Protein AF-E2NN43-F1 (afdb_monomer)

Radius of gyration: 14.68 Å; Cα contacts (8 Å, |Δi|>4): 241; chains: 1; bounding box: 42×31×39 Å

Sequence (147 aa):
NSYSGSTVCHTGYEKADYSDRSFVTRMDNLGNPDVLLVFGGTNDSWAKAPIGSYQYADWTKADLYSFRPAFCRLMDYLTKRYPDTRIYNITNTELSEDVINSMDEICRHYGVTNIHLRDIDKQWGHPSIKGMKSICEQVWDKIGKQD

Solvent-accessible surface area (backbone atoms only — not comparable to full-atom values): 8389 Å² total; per-residue (Å²): 132,84,66,91,86,40,16,37,16,24,26,26,58,94,72,35,83,26,64,90,56,7,44,61,65,50,68,84,65,68,86,89,55,67,63,44,81,47,76,58,49,62,42,26,44,75,37,61,34,48,52,73,56,87,42,91,65,89,79,49,80,74,46,29,36,13,39,34,25,16,49,34,53,38,53,56,46,49,54,67,75,39,73,85,31,51,53,33,38,37,41,68,66,95,59,48,64,72,58,54,55,46,50,49,54,47,24,58,73,72,74,32,52,68,44,74,52,71,94,66,43,61,54,96,89,38,67,32,78,68,9,50,51,49,51,51,52,59,49,42,71,67,66,69,75,72,128

Secondary structure (DSSP, 8-state):
---TT--SSSB-GGG-B-TTT-HHHHTT-S-S-SEEEEE--HHHHHTT--------S---TTGGGSHHHHHHHHHHHHHHH-TTSEEEEEEPSS--HHHHHHHHHHHHHTTPEEEE--S--EETTEE-HHHHHHHHHHHHHHHTT--

Nearest PDB structures (foldseek):
  4m8k-assembly1_A  TM=9.973E-01  e=6.558E-24  Bacteroides uniformis ATCC 8492
  4nrd-assembly2_F  TM=9.836E-01  e=1.420E-20  Bacteroides ovatus ATCC 8483
  5xwz-assembly2_D  TM=5.840E-01  e=2.947E+00  Cladophialophora bantiana CBS 173.52
  5z7j-assembly1_C  TM=4.178E-01  e=8.823E-01  Rhinocladiella mackenziei CBS 650.93
  6l7m-assembly1_D  TM=4.732E-01  e=2.286E+00  Monosporascus sp. MG133

InterPro domains:
  IPR032588 Putative GDSL-like Lipase/Acylhydrolase [PF16255] (1-142)
  IPR036514 SGNH hydrolase superfamily [G3DSA:3.40.50.1110] (1-146)

Mean predicted aligned error: 2.52 Å

pLDDT: mean 96.85, std 6.42, range [48.78, 98.94]

Structure (mmCIF, N/CA/C/O backbone):
data_AF-E2NN43-F1
#
_entry.id   AF-E2NN43-F1
#
loop_
_atom_site.group_PDB
_atom_site.id
_atom_site.type_symbol
_atom_site.label_atom_id
_atom_site.label_alt_id
_atom_site.label_comp_id
_atom_site.label_asym_id
_atom_site.label_entity_id
_atom_site.label_seq_id
_atom_site.pdbx_PDB_ins_code
_atom_site.Cartn_x
_atom_site.Cartn_y
_atom_site.Cartn_z
_atom_site.occupancy
_atom_site.B_iso_or_equiv
_atom_site.auth_seq_id
_atom_site.auth_comp_id
_atom_site.auth_asym_id
_atom_site.auth_atom_id
_atom_site.pdbx_PDB_model_num
ATOM 1 N N . ASN A 1 1 ? 0.969 -11.840 9.021 1.00 87.38 1 ASN A N 1
ATOM 2 C CA . ASN A 1 1 ? 2.151 -12.066 8.163 1.00 87.38 1 ASN A CA 1
ATOM 3 C C . ASN A 1 1 ? 2.842 -10.721 7.936 1.00 87.38 1 ASN A C 1
ATOM 5 O O . ASN A 1 1 ? 2.442 -9.981 7.048 1.00 87.38 1 ASN A O 1
ATOM 9 N N . SER A 1 2 ? 3.824 -10.369 8.771 1.00 95.44 2 SER A N 1
ATOM 10 C CA . SER A 1 2 ? 4.527 -9.072 8.724 1.00 95.44 2 SER A CA 1
ATOM 11 C C . SER A 1 2 ? 6.031 -9.306 8.619 1.00 95.44 2 SER A C 1
ATOM 13 O O . SER A 1 2 ? 6.532 -10.255 9.215 1.00 95.44 2 SER A O 1
ATOM 15 N N . TYR A 1 3 ? 6.747 -8.466 7.865 1.00 96.94 3 TYR A N 1
ATOM 16 C CA . TYR A 1 3 ? 8.178 -8.651 7.604 1.00 96.94 3 TYR A CA 1
ATOM 17 C C . TYR A 1 3 ? 8.898 -7.296 7.570 1.00 96.94 3 TYR A C 1
ATOM 19 O O . TYR A 1 3 ? 8.527 -6.410 6.796 1.00 96.94 3 TYR A O 1
ATOM 27 N N . SER A 1 4 ? 9.934 -7.134 8.397 1.00 96.00 4 SER A N 1
ATOM 28 C CA . SER A 1 4 ? 10.681 -5.874 8.520 1.00 96.00 4 SER A CA 1
ATOM 29 C C . SER A 1 4 ? 11.388 -5.479 7.219 1.00 96.00 4 SER A C 1
ATOM 31 O O . SER A 1 4 ? 12.008 -6.313 6.562 1.00 96.00 4 SER A O 1
ATOM 33 N N . GLY A 1 5 ? 11.284 -4.207 6.833 1.00 95.19 5 GLY A N 1
ATOM 34 C CA . GLY A 1 5 ? 11.904 -3.676 5.614 1.00 95.19 5 GLY A CA 1
ATOM 35 C C . GLY A 1 5 ? 11.278 -4.155 4.298 1.00 95.19 5 GLY A C 1
ATOM 36 O O . GLY A 1 5 ? 11.743 -3.751 3.240 1.00 95.19 5 GLY A O 1
ATOM 37 N N . SER A 1 6 ? 10.238 -4.996 4.326 1.00 98.25 6 SER A N 1
ATOM 38 C CA . SER A 1 6 ? 9.582 -5.472 3.101 1.00 98.25 6 SER A CA 1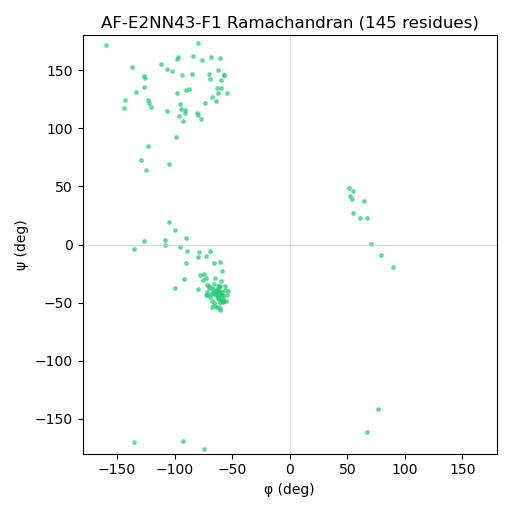
ATOM 39 C C . SER A 1 6 ? 8.812 -4.364 2.375 1.00 98.25 6 SER A C 1
ATOM 41 O O . SER A 1 6 ? 8.170 -3.517 2.998 1.00 98.25 6 SER A O 1
ATOM 43 N N . THR A 1 7 ? 8.862 -4.397 1.049 1.00 98.88 7 THR A N 1
ATOM 44 C CA . THR A 1 7 ? 8.140 -3.503 0.137 1.00 98.88 7 THR A CA 1
ATOM 45 C C . THR A 1 7 ? 6.853 -4.155 -0.361 1.00 98.88 7 THR A C 1
ATOM 47 O O . THR A 1 7 ? 6.684 -5.375 -0.286 1.00 98.88 7 THR A O 1
ATOM 50 N N . VAL A 1 8 ? 5.924 -3.354 -0.874 1.00 98.88 8 VAL A N 1
ATOM 51 C CA . VAL A 1 8 ? 4.770 -3.853 -1.622 1.00 98.88 8 VAL A CA 1
ATOM 52 C C . VAL A 1 8 ? 5.241 -4.450 -2.941 1.00 98.88 8 VAL A C 1
ATOM 54 O O . VAL A 1 8 ? 4.932 -5.608 -3.225 1.00 98.88 8 VAL A O 1
ATOM 57 N N . CYS A 1 9 ? 6.002 -3.672 -3.714 1.00 98.88 9 CYS A N 1
ATOM 58 C CA . CYS A 1 9 ? 6.590 -4.106 -4.976 1.00 98.88 9 CYS A CA 1
ATOM 59 C C . CYS A 1 9 ? 7.863 -4.937 -4.764 1.00 98.88 9 CYS A C 1
ATOM 61 O O . CYS A 1 9 ? 8.358 -5.090 -3.647 1.00 98.88 9 CYS A O 1
ATOM 63 N N . HIS A 1 10 ? 8.409 -5.491 -5.842 1.00 98.88 10 HIS A N 1
ATOM 64 C CA . HIS A 1 10 ? 9.645 -6.273 -5.812 1.00 98.88 10 HIS A CA 1
ATOM 65 C C . HIS A 1 10 ? 10.922 -5.420 -5.756 1.00 98.88 10 HIS A C 1
ATOM 67 O O . HIS A 1 10 ? 11.998 -5.982 -5.586 1.00 98.88 10 HIS A O 1
ATOM 73 N N . THR A 1 11 ? 10.843 -4.090 -5.867 1.00 98.81 11 THR A N 1
ATOM 74 C CA . THR A 1 11 ? 12.027 -3.222 -5.756 1.00 98.81 11 THR A CA 1
ATOM 75 C C . THR A 1 11 ? 12.244 -2.779 -4.314 1.00 98.81 11 THR A C 1
ATOM 77 O O . THR A 1 11 ? 11.450 -2.013 -3.774 1.00 98.81 11 THR A O 1
ATOM 80 N N . GLY A 1 12 ? 13.337 -3.235 -3.709 1.00 98.56 12 GLY A N 1
ATOM 81 C CA . GLY A 1 12 ? 13.790 -2.848 -2.376 1.00 98.56 12 GLY A CA 1
ATOM 82 C C . GLY A 1 12 ? 14.773 -1.675 -2.359 1.00 98.56 12 GLY A C 1
ATOM 83 O O . GLY A 1 12 ? 15.020 -1.000 -3.363 1.00 98.56 12 GLY A O 1
ATOM 84 N N . TYR A 1 13 ? 15.372 -1.453 -1.186 1.00 98.19 13 TYR A N 1
ATOM 85 C CA . TYR A 1 13 ? 16.444 -0.473 -0.991 1.00 98.19 13 TYR A CA 1
ATOM 86 C C . TYR A 1 13 ? 17.628 -0.753 -1.918 1.00 98.19 13 TYR A C 1
ATOM 88 O O . TYR A 1 13 ? 17.916 -1.903 -2.234 1.00 98.19 13 TYR A O 1
ATOM 96 N N . GLU A 1 14 ? 18.297 0.310 -2.373 1.00 97.94 14 GLU A N 1
ATOM 97 C CA . GLU A 1 14 ? 19.442 0.216 -3.296 1.00 97.94 14 GLU A CA 1
ATOM 98 C C . GLU A 1 14 ? 19.126 -0.562 -4.590 1.00 97.94 14 GLU A C 1
ATOM 100 O O . GLU A 1 14 ? 20.014 -1.124 -5.225 1.00 97.94 14 GLU A O 1
ATOM 105 N N . LYS A 1 15 ? 17.848 -0.562 -5.007 1.00 97.69 15 LYS A N 1
ATOM 106 C CA . LYS A 1 15 ? 17.328 -1.324 -6.157 1.00 97.69 15 LYS A CA 1
ATOM 107 C C . LYS A 1 15 ? 17.487 -2.844 -6.009 1.00 97.69 15 LYS A C 1
ATOM 109 O O . LYS A 1 15 ? 17.495 -3.555 -7.014 1.00 97.69 15 LYS A O 1
ATOM 114 N N . ALA A 1 16 ? 17.617 -3.343 -4.780 1.00 98.44 16 ALA A N 1
ATOM 115 C CA . ALA A 1 16 ? 17.673 -4.771 -4.507 1.00 98.44 16 ALA A CA 1
ATOM 116 C C . ALA A 1 16 ? 16.370 -5.472 -4.921 1.00 98.44 16 ALA A C 1
ATOM 118 O O . ALA A 1 16 ? 15.285 -4.894 -4.854 1.00 98.44 16 ALA A O 1
ATOM 119 N N . ASP A 1 17 ? 16.479 -6.740 -5.311 1.00 98.62 17 ASP A N 1
ATOM 120 C CA . ASP A 1 17 ? 15.324 -7.585 -5.607 1.00 98.62 17 ASP A CA 1
ATOM 121 C C . ASP A 1 17 ? 14.724 -8.132 -4.305 1.00 98.62 17 ASP A C 1
ATOM 123 O O . ASP A 1 17 ? 15.356 -8.914 -3.595 1.00 98.62 17 ASP A O 1
ATOM 127 N N . TYR A 1 18 ? 13.508 -7.695 -3.988 1.00 98.75 18 TYR A N 1
ATOM 128 C CA . TYR A 1 18 ? 12.718 -8.096 -2.821 1.00 98.75 18 TYR A CA 1
ATOM 129 C C . TYR A 1 18 ? 11.571 -9.049 -3.192 1.00 98.75 18 TYR A C 1
ATOM 131 O O . TYR A 1 18 ? 10.614 -9.209 -2.428 1.00 98.75 18 TYR A O 1
ATOM 139 N N . SER A 1 19 ? 11.628 -9.713 -4.350 1.00 98.38 19 SER A N 1
ATOM 140 C CA . SER A 1 19 ? 10.639 -10.726 -4.745 1.00 98.38 19 SER A CA 1
ATOM 141 C C . SER A 1 19 ? 10.562 -11.921 -3.785 1.00 98.38 19 SER A C 1
ATOM 143 O O . SER A 1 19 ? 9.553 -12.620 -3.783 1.00 98.38 19 SER A O 1
ATOM 145 N N . ASP A 1 20 ? 11.545 -12.116 -2.903 1.00 97.94 20 ASP A N 1
ATOM 146 C CA . ASP A 1 20 ? 11.519 -13.103 -1.815 1.00 97.94 20 ASP A CA 1
ATOM 147 C C . ASP A 1 20 ? 10.613 -12.700 -0.632 1.00 97.94 20 ASP A C 1
ATOM 149 O O . ASP A 1 20 ? 10.129 -13.559 0.104 1.00 97.94 20 ASP A O 1
ATOM 153 N N . ARG A 1 21 ? 10.373 -11.396 -0.436 1.00 98.19 21 ARG A N 1
ATOM 154 C CA . ARG A 1 21 ? 9.757 -10.844 0.788 1.00 98.19 21 ARG A CA 1
ATOM 155 C C . ARG A 1 21 ? 8.663 -9.806 0.558 1.00 98.19 21 ARG A C 1
ATOM 157 O O . ARG A 1 21 ? 8.070 -9.330 1.532 1.00 98.19 21 ARG A O 1
ATOM 164 N N . SER A 1 22 ? 8.391 -9.423 -0.685 1.00 98.69 22 SER A N 1
ATOM 165 C CA . SER A 1 22 ? 7.395 -8.397 -1.000 1.00 98.69 22 SER A CA 1
ATOM 166 C C . SER A 1 22 ? 5.986 -8.778 -0.521 1.00 98.69 22 SER A C 1
ATOM 168 O O . SER A 1 22 ? 5.703 -9.951 -0.258 1.00 98.69 22 SER A O 1
ATOM 170 N N . PHE A 1 23 ? 5.082 -7.805 -0.387 1.00 98.81 23 PHE A N 1
ATOM 171 C CA . PHE A 1 23 ? 3.690 -8.108 -0.024 1.00 98.81 23 PHE A CA 1
ATOM 172 C C . PHE A 1 23 ? 3.013 -8.942 -1.113 1.00 98.81 23 PHE A C 1
ATOM 174 O O . PHE A 1 23 ? 2.309 -9.893 -0.782 1.00 98.81 23 PHE A O 1
ATOM 181 N N . VAL A 1 24 ? 3.277 -8.646 -2.393 1.00 98.38 24 VAL A N 1
ATOM 182 C CA . VAL A 1 24 ? 2.746 -9.434 -3.518 1.00 98.38 24 VAL A CA 1
ATOM 183 C C . VAL A 1 24 ? 3.209 -10.894 -3.443 1.00 98.38 24 VAL A C 1
ATOM 185 O O . VAL A 1 24 ? 2.451 -11.787 -3.794 1.00 98.38 24 VAL A O 1
ATOM 188 N N . THR A 1 25 ? 4.399 -11.174 -2.910 1.00 98.12 25 THR A N 1
ATOM 189 C CA . THR A 1 25 ? 4.874 -12.556 -2.701 1.00 98.12 25 THR A CA 1
ATOM 190 C C . THR A 1 25 ? 4.155 -13.270 -1.552 1.00 98.12 25 THR A C 1
ATOM 192 O O . THR A 1 25 ? 4.045 -14.488 -1.564 1.00 98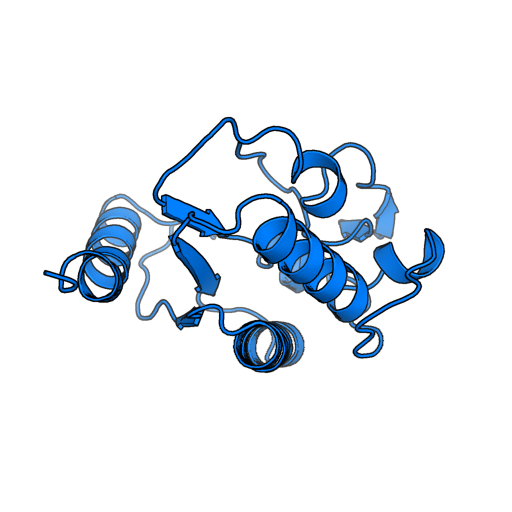.12 25 THR A O 1
ATOM 195 N N . ARG A 1 26 ? 3.683 -12.539 -0.535 1.00 98.25 26 ARG A N 1
ATOM 196 C CA . ARG A 1 26 ? 3.198 -13.112 0.740 1.00 98.25 26 ARG A CA 1
ATOM 197 C C . ARG A 1 26 ? 1.680 -13.042 0.938 1.00 98.25 26 ARG A C 1
ATOM 199 O O . ARG A 1 26 ? 1.182 -13.464 1.982 1.00 98.25 26 ARG A O 1
ATOM 206 N N . MET A 1 27 ? 0.953 -12.486 -0.028 1.00 97.38 27 MET A N 1
ATOM 207 C CA . MET A 1 27 ? -0.494 -12.221 0.033 1.00 97.38 27 MET A CA 1
ATOM 208 C C . MET A 1 27 ? -1.380 -13.479 0.105 1.00 97.38 27 MET A C 1
ATOM 210 O O . MET A 1 27 ? -2.559 -13.385 0.444 1.00 97.38 27 MET A O 1
ATOM 214 N N . ASP A 1 28 ? -0.844 -14.656 -0.214 1.00 96.38 28 ASP A N 1
ATOM 215 C CA . ASP A 1 28 ? -1.559 -15.935 -0.202 1.00 96.38 28 ASP A CA 1
ATOM 216 C C . ASP A 1 28 ? -1.483 -16.678 1.144 1.00 96.38 28 ASP A C 1
ATOM 218 O O . ASP A 1 28 ? -2.316 -17.542 1.413 1.00 96.38 28 ASP A O 1
ATOM 222 N N . ASN A 1 29 ? -0.552 -16.301 2.023 1.00 95.56 29 ASN A N 1
ATOM 223 C CA . ASN A 1 29 ? -0.343 -16.935 3.322 1.00 95.56 29 ASN A CA 1
ATOM 224 C C . ASN A 1 29 ? -0.879 -16.065 4.476 1.00 95.56 29 ASN A C 1
ATOM 226 O O . ASN A 1 29 ? -0.105 -15.487 5.253 1.00 95.56 29 ASN A O 1
ATOM 230 N N . LEU A 1 30 ? -2.212 -15.932 4.551 1.00 97.56 30 LEU A N 1
ATOM 231 C CA . LEU A 1 30 ? -2.920 -15.104 5.547 1.00 97.56 30 LEU A CA 1
ATOM 232 C C . LEU A 1 30 ? -4.012 -15.852 6.340 1.00 97.56 30 LEU A C 1
ATOM 234 O O . LEU A 1 30 ? -4.661 -15.248 7.191 1.00 97.56 30 LEU A O 1
ATOM 238 N N . GLY A 1 31 ? -4.195 -17.158 6.117 1.00 96.62 31 GLY A N 1
ATOM 239 C CA . GLY A 1 31 ? -5.225 -17.958 6.793 1.00 96.62 31 GLY A CA 1
ATOM 240 C C . GLY A 1 31 ? -6.632 -17.719 6.230 1.00 96.62 31 GLY A C 1
ATOM 241 O O . GLY A 1 31 ? -6.791 -17.583 5.020 1.00 96.62 31 GLY A O 1
ATOM 242 N N . ASN A 1 32 ? -7.646 -17.696 7.102 1.00 96.50 32 ASN A N 1
ATOM 243 C CA . ASN A 1 32 ? -9.046 -17.416 6.748 1.00 96.50 32 ASN A CA 1
ATOM 244 C C . ASN A 1 32 ? -9.635 -16.324 7.666 1.00 96.50 32 ASN A C 1
ATOM 246 O O . ASN A 1 32 ? -10.363 -16.656 8.601 1.00 96.50 32 ASN A O 1
ATOM 250 N N . PRO A 1 33 ? -9.235 -15.051 7.493 1.00 97.44 33 PRO A N 1
ATOM 251 C CA . PRO A 1 33 ? -9.597 -13.980 8.419 1.00 97.44 33 PRO A CA 1
ATOM 252 C C . PRO A 1 33 ? -10.967 -13.355 8.114 1.00 97.44 33 PRO A C 1
ATOM 254 O O . PRO A 1 33 ? -11.303 -13.154 6.955 1.00 97.44 33 PRO A O 1
ATOM 257 N N . ASP A 1 34 ? -11.703 -12.908 9.133 1.00 97.25 34 ASP A N 1
ATOM 258 C CA . ASP A 1 34 ? -12.897 -12.058 8.938 1.00 97.25 34 ASP A CA 1
ATOM 259 C C . ASP A 1 34 ? -12.532 -10.591 8.641 1.00 97.25 34 ASP A C 1
ATOM 261 O O . ASP A 1 34 ? -13.280 -9.847 8.004 1.00 97.25 34 ASP A O 1
ATOM 265 N N . VAL A 1 35 ? -11.359 -10.152 9.111 1.00 97.62 35 VAL A N 1
ATOM 266 C CA . VAL A 1 35 ? -10.817 -8.802 8.907 1.00 97.62 35 VAL A CA 1
ATOM 267 C C . VAL A 1 35 ? -9.355 -8.899 8.494 1.00 97.62 35 VAL A C 1
ATOM 269 O O . VAL A 1 35 ? -8.561 -9.567 9.158 1.00 97.62 35 VAL A O 1
ATOM 272 N N . LEU A 1 36 ? -8.978 -8.183 7.435 1.00 98.31 36 LEU A N 1
ATOM 273 C CA . LEU A 1 36 ? -7.599 -8.090 6.969 1.00 98.31 36 LEU A CA 1
ATOM 274 C C . LEU A 1 36 ? -7.141 -6.631 6.920 1.00 98.31 36 LEU A C 1
ATOM 276 O O . LEU A 1 36 ? -7.741 -5.799 6.245 1.00 98.31 36 LEU A O 1
ATOM 280 N N . LEU A 1 37 ? -6.039 -6.340 7.611 1.00 98.62 37 LEU A N 1
ATOM 281 C CA . LEU A 1 37 ? -5.404 -5.024 7.626 1.00 98.62 37 LEU A CA 1
ATOM 282 C C . LEU A 1 37 ? -4.116 -5.066 6.798 1.00 98.62 37 LEU A C 1
ATOM 284 O O . LEU A 1 37 ? -3.159 -5.757 7.157 1.00 98.62 37 LEU A O 1
ATOM 288 N N . VAL A 1 38 ? -4.080 -4.317 5.701 1.00 98.75 38 VAL A N 1
ATOM 289 C CA . VAL A 1 38 ? -2.898 -4.151 4.851 1.00 98.75 38 VAL A CA 1
ATOM 290 C C . VAL A 1 38 ? -2.192 -2.865 5.262 1.00 98.75 38 VAL A C 1
ATOM 292 O O . VAL A 1 38 ? -2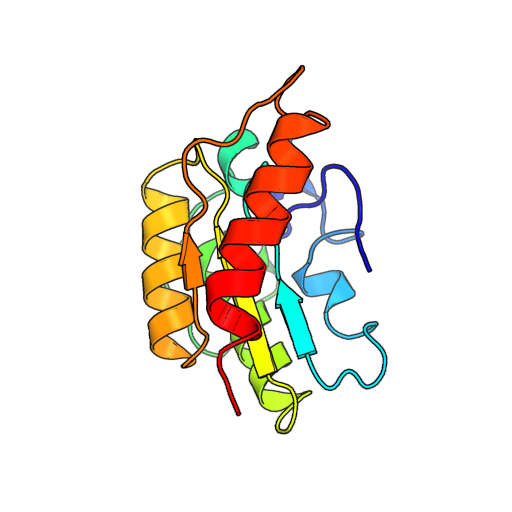.707 -1.778 5.041 1.00 98.75 38 VAL A O 1
ATOM 295 N N . PHE A 1 39 ? -1.012 -2.978 5.874 1.00 98.69 39 PHE A N 1
ATOM 296 C CA . PHE A 1 39 ? -0.230 -1.822 6.323 1.00 98.69 39 PHE A CA 1
ATOM 297 C C . PHE A 1 39 ? 1.166 -1.842 5.688 1.00 98.69 39 PHE A C 1
ATOM 299 O O . PHE A 1 39 ? 2.116 -2.391 6.248 1.00 98.69 39 PHE A O 1
ATOM 306 N N . GLY A 1 40 ? 1.266 -1.299 4.473 1.00 98.25 40 GLY A N 1
ATOM 307 C CA . GLY A 1 40 ? 2.468 -1.332 3.632 1.00 98.25 40 GLY A CA 1
ATOM 308 C C . GLY A 1 40 ? 2.785 0.022 2.989 1.00 98.25 40 GLY A C 1
ATOM 309 O O . GLY A 1 40 ? 2.217 1.043 3.358 1.00 98.25 40 GLY A O 1
ATOM 310 N N . GLY A 1 41 ? 3.737 0.046 2.053 1.00 98.50 41 GLY A N 1
ATOM 311 C CA . GLY A 1 41 ? 4.083 1.236 1.258 1.00 98.50 41 GLY A CA 1
ATOM 312 C C . GLY A 1 41 ? 5.160 2.147 1.859 1.00 98.50 41 GLY A C 1
ATOM 313 O O . GLY A 1 41 ? 5.805 2.890 1.122 1.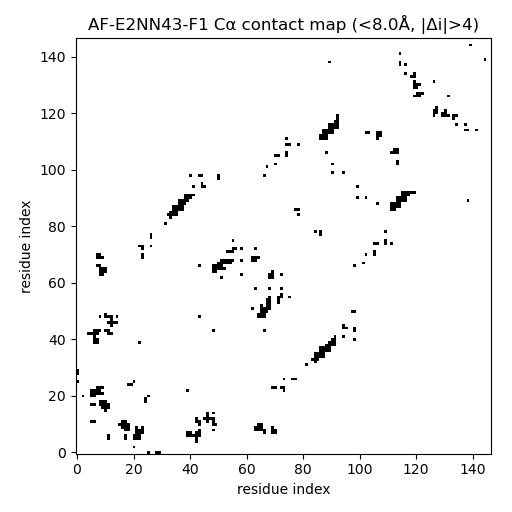00 98.50 41 GLY A O 1
ATOM 314 N N . THR A 1 42 ? 5.430 2.057 3.169 1.00 98.50 42 THR A N 1
ATOM 315 C CA . THR A 1 42 ? 6.494 2.861 3.811 1.00 98.50 42 THR A CA 1
ATOM 316 C C . THR A 1 42 ? 7.861 2.610 3.170 1.00 98.50 42 THR A C 1
ATOM 318 O O . THR A 1 42 ? 8.542 3.553 2.773 1.00 98.50 42 THR A O 1
ATOM 321 N N . ASN A 1 43 ? 8.244 1.339 3.014 1.00 98.62 43 ASN A N 1
ATOM 322 C CA . ASN A 1 43 ? 9.540 0.992 2.432 1.00 98.62 43 ASN A CA 1
ATOM 323 C C . ASN A 1 43 ? 9.598 1.319 0.937 1.00 98.62 43 ASN A C 1
ATOM 325 O O . ASN A 1 43 ? 10.635 1.778 0.484 1.00 98.62 43 ASN A O 1
ATOM 329 N N . ASP A 1 44 ? 8.508 1.154 0.180 1.00 98.81 44 ASP A N 1
ATOM 330 C CA . ASP A 1 44 ? 8.456 1.529 -1.241 1.00 98.81 44 ASP A CA 1
ATOM 331 C C . ASP A 1 44 ? 8.743 3.026 -1.419 1.00 98.81 44 ASP A C 1
ATOM 333 O O . ASP A 1 44 ? 9.532 3.420 -2.279 1.00 98.81 44 ASP A O 1
ATOM 337 N N . SER A 1 45 ? 8.162 3.857 -0.546 1.00 98.62 45 SER A N 1
ATOM 338 C CA . SER A 1 45 ? 8.392 5.300 -0.532 1.00 98.62 45 SER A CA 1
ATOM 339 C C . SER A 1 45 ? 9.835 5.654 -0.155 1.00 98.62 45 SER A C 1
ATOM 341 O O . SER A 1 45 ? 10.505 6.396 -0.873 1.00 98.62 45 SER A O 1
ATOM 343 N N . TRP A 1 46 ? 10.357 5.093 0.938 1.00 97.81 46 TRP A N 1
ATOM 344 C CA . TRP A 1 46 ? 11.699 5.418 1.435 1.00 97.81 46 TRP A CA 1
ATOM 345 C C . TRP A 1 46 ? 12.824 4.856 0.560 1.00 97.81 46 TRP A C 1
ATOM 347 O O . TRP A 1 46 ? 13.847 5.515 0.379 1.00 97.81 46 TRP A O 1
ATOM 357 N N . ALA A 1 47 ? 12.628 3.671 -0.022 1.00 97.94 47 ALA A N 1
ATOM 358 C CA . ALA A 1 47 ? 13.534 3.082 -1.004 1.00 97.94 47 ALA A CA 1
ATOM 359 C C . ALA A 1 47 ? 13.464 3.785 -2.368 1.00 97.94 47 ALA A C 1
ATOM 361 O O . ALA A 1 47 ? 14.310 3.525 -3.224 1.00 97.94 47 ALA A O 1
ATOM 362 N N . LYS A 1 48 ? 12.483 4.680 -2.569 1.00 98.38 48 LYS A N 1
ATOM 363 C CA . LYS A 1 48 ? 12.202 5.351 -3.844 1.00 98.38 48 LYS A CA 1
ATOM 364 C C . LYS A 1 48 ? 11.992 4.334 -4.966 1.00 98.38 48 LYS A C 1
ATOM 366 O O . LYS A 1 48 ? 12.565 4.459 -6.051 1.00 98.38 48 LYS A O 1
ATOM 371 N N . ALA A 1 49 ? 11.194 3.306 -4.677 1.00 98.62 49 ALA A N 1
ATOM 372 C CA . ALA A 1 49 ? 10.822 2.309 -5.664 1.00 98.62 49 ALA A CA 1
ATOM 373 C C . ALA A 1 49 ? 10.142 2.989 -6.873 1.00 98.62 49 ALA A C 1
ATOM 375 O O . ALA A 1 49 ? 9.434 3.987 -6.698 1.00 98.62 49 ALA A O 1
ATOM 376 N N . PRO A 1 50 ? 10.336 2.481 -8.104 1.00 98.69 50 PRO A N 1
ATOM 377 C CA . PRO A 1 50 ? 9.681 3.031 -9.284 1.00 98.69 50 PRO A CA 1
ATOM 378 C C . PRO A 1 50 ? 8.162 3.075 -9.097 1.00 98.69 50 PRO A C 1
ATOM 380 O O . PRO A 1 50 ? 7.553 2.080 -8.718 1.00 98.69 50 PRO A O 1
ATOM 383 N N . ILE A 1 51 ? 7.526 4.213 -9.374 1.00 98.88 51 ILE A N 1
ATOM 384 C CA . ILE A 1 51 ? 6.074 4.349 -9.179 1.00 98.88 51 ILE A CA 1
ATOM 385 C C . ILE A 1 51 ? 5.291 3.547 -10.229 1.00 98.88 51 ILE A C 1
ATOM 387 O O . ILE A 1 51 ? 4.308 2.883 -9.897 1.00 98.88 51 ILE A O 1
ATOM 391 N N . GLY A 1 52 ? 5.746 3.569 -11.484 1.00 98.62 52 GLY A N 1
ATOM 392 C CA . GLY A 1 52 ? 5.069 2.921 -12.607 1.00 98.62 52 GLY A CA 1
ATOM 393 C C . GLY A 1 52 ? 3.720 3.557 -12.958 1.00 98.62 52 GLY A C 1
ATOM 394 O O . GLY A 1 52 ? 3.418 4.698 -12.592 1.00 98.62 52 GLY A O 1
ATOM 395 N N . SER A 1 53 ? 2.900 2.795 -13.677 1.00 98.75 53 SER A N 1
ATOM 396 C CA . SER A 1 53 ? 1.565 3.197 -14.133 1.00 98.75 53 SER A CA 1
ATOM 397 C C . SER A 1 53 ? 0.491 2.383 -13.420 1.00 98.75 53 SER A C 1
ATOM 399 O O . SER A 1 53 ? 0.747 1.270 -12.966 1.00 98.75 53 SER A O 1
ATOM 401 N N . TYR A 1 54 ? -0.722 2.924 -13.316 1.00 98.88 54 TYR A N 1
ATOM 402 C CA . TYR A 1 54 ? -1.865 2.135 -12.861 1.00 98.88 54 TYR A CA 1
ATOM 403 C C . TYR A 1 54 ? -2.123 0.986 -13.842 1.00 98.88 54 TYR A C 1
ATOM 405 O O . TYR A 1 54 ? -2.193 1.205 -15.050 1.00 98.88 54 TYR A O 1
ATOM 413 N N . GLN A 1 55 ? -2.253 -0.231 -13.319 1.00 98.75 55 GLN A N 1
ATOM 414 C CA . GLN A 1 55 ? -2.465 -1.446 -14.103 1.00 98.75 55 GLN A CA 1
ATOM 415 C C . GLN A 1 55 ? -3.399 -2.366 -13.323 1.00 98.75 55 GLN A C 1
ATOM 417 O O . GLN A 1 55 ? -3.061 -2.773 -12.216 1.00 98.75 55 GLN A O 1
ATOM 422 N N . TYR A 1 56 ? -4.577 -2.653 -13.874 1.00 98.75 56 TYR A N 1
ATOM 423 C CA . TYR A 1 56 ? -5.663 -3.359 -13.175 1.00 98.75 56 TYR A CA 1
ATOM 424 C C . TYR A 1 56 ? -5.881 -4.801 -13.667 1.00 98.75 56 TYR A C 1
ATOM 426 O O . TYR A 1 56 ? -6.812 -5.466 -13.227 1.00 98.75 56 TYR A O 1
ATOM 434 N N . ALA A 1 57 ? -5.038 -5.283 -14.582 1.00 98.12 57 ALA A N 1
ATOM 435 C CA . ALA A 1 57 ? -5.045 -6.651 -15.093 1.00 98.12 57 ALA A CA 1
ATOM 436 C C . ALA A 1 57 ? -3.684 -6.998 -15.726 1.00 98.12 57 ALA A C 1
ATOM 438 O O . ALA A 1 57 ? -2.837 -6.120 -15.913 1.00 98.12 57 ALA A O 1
ATOM 439 N N . ASP A 1 58 ? -3.500 -8.275 -16.070 1.00 98.06 58 ASP A N 1
ATOM 440 C CA . ASP A 1 58 ? -2.413 -8.776 -16.927 1.00 98.06 58 ASP A CA 1
ATOM 441 C C . ASP A 1 58 ? -0.996 -8.381 -16.475 1.00 98.06 58 ASP A C 1
ATOM 443 O O . ASP A 1 58 ? -0.125 -8.063 -17.283 1.00 98.06 58 ASP A O 1
ATOM 447 N N . TRP A 1 59 ? -0.755 -8.394 -15.160 1.00 98.69 59 TRP A N 1
ATOM 448 C CA . TRP A 1 59 ? 0.551 -8.070 -14.582 1.00 98.69 59 TRP A CA 1
ATOM 449 C C . TRP A 1 59 ? 1.626 -9.072 -14.992 1.00 98.69 59 TRP A C 1
ATOM 451 O O . TRP A 1 59 ? 1.537 -10.267 -14.700 1.00 98.69 59 TRP A O 1
ATOM 461 N N . THR A 1 60 ? 2.698 -8.566 -15.590 1.00 98.62 60 THR A N 1
ATOM 462 C CA . THR A 1 60 ? 3.928 -9.324 -15.799 1.00 98.62 60 THR A CA 1
ATOM 463 C C . THR A 1 60 ? 4.810 -9.261 -14.554 1.00 98.62 60 THR A C 1
ATOM 465 O O . THR A 1 60 ? 4.683 -8.367 -13.718 1.00 98.62 60 THR A O 1
ATOM 468 N N . LYS A 1 61 ? 5.782 -10.176 -14.437 1.00 98.06 61 LYS A N 1
ATOM 469 C CA . LYS A 1 61 ? 6.775 -10.117 -13.350 1.00 98.06 61 LYS A CA 1
ATOM 470 C C . LYS A 1 61 ? 7.532 -8.780 -13.329 1.00 98.06 61 LYS A C 1
ATOM 472 O O . LYS A 1 61 ? 7.857 -8.293 -12.252 1.00 98.06 61 LYS A O 1
ATOM 477 N N . ALA A 1 62 ? 7.809 -8.197 -14.498 1.00 98.62 62 ALA A N 1
ATOM 478 C CA . ALA A 1 62 ? 8.520 -6.925 -14.608 1.00 98.62 62 ALA A CA 1
ATOM 479 C C . ALA A 1 62 ? 7.694 -5.759 -14.041 1.00 98.62 62 ALA A C 1
ATOM 481 O O . ALA A 1 62 ? 8.238 -4.919 -13.325 1.00 98.62 62 ALA A O 1
ATOM 482 N N . ASP A 1 63 ? 6.381 -5.752 -14.281 1.00 98.81 63 ASP A N 1
ATOM 483 C CA . ASP A 1 63 ? 5.482 -4.706 -13.776 1.00 98.81 63 ASP A CA 1
ATOM 484 C C . ASP A 1 63 ? 5.490 -4.650 -12.243 1.00 98.81 63 ASP A C 1
ATOM 486 O O . ASP A 1 63 ? 5.456 -3.571 -11.650 1.00 98.81 63 ASP A O 1
ATOM 490 N N . LEU A 1 64 ? 5.617 -5.811 -11.591 1.00 98.81 64 LEU A N 1
ATOM 491 C CA . LEU A 1 64 ? 5.607 -5.943 -10.132 1.00 98.81 64 LEU A CA 1
ATOM 492 C C . LEU A 1 64 ? 6.849 -5.360 -9.437 1.00 98.81 64 LEU A C 1
ATOM 494 O O . LEU A 1 64 ? 6.867 -5.279 -8.210 1.00 98.81 64 LEU A O 1
ATOM 498 N N . TYR A 1 65 ? 7.862 -4.904 -10.180 1.00 98.88 65 TYR A N 1
ATOM 499 C CA . TYR A 1 65 ? 8.950 -4.085 -9.628 1.00 98.88 65 TYR A CA 1
ATOM 500 C C . TYR A 1 65 ? 8.552 -2.613 -9.448 1.00 98.88 65 TYR A C 1
ATOM 502 O O . TYR A 1 65 ? 9.279 -1.872 -8.787 1.00 98.88 65 TYR A O 1
ATOM 510 N N . SER A 1 66 ? 7.408 -2.183 -9.988 1.00 98.94 66 SER A N 1
ATOM 511 C CA . SER A 1 66 ? 6.860 -0.843 -9.768 1.00 98.94 66 SER A CA 1
ATOM 512 C C . SER A 1 66 ? 5.719 -0.849 -8.750 1.00 98.94 66 SER A C 1
ATOM 514 O O . SER A 1 66 ? 4.958 -1.812 -8.644 1.00 98.94 66 SER A O 1
ATOM 516 N N . PHE A 1 67 ? 5.568 0.253 -8.016 1.00 98.94 67 PHE A N 1
ATOM 517 C CA . PHE A 1 67 ? 4.619 0.377 -6.914 1.00 98.94 67 PHE A CA 1
ATOM 518 C C . PHE A 1 67 ? 3.158 0.243 -7.354 1.00 98.94 67 PHE A C 1
ATOM 520 O O . PHE A 1 67 ? 2.440 -0.598 -6.815 1.00 98.94 67 PHE A O 1
ATOM 527 N N . ARG A 1 68 ? 2.705 1.037 -8.337 1.00 98.94 68 ARG A N 1
ATOM 528 C CA . ARG A 1 68 ? 1.296 1.045 -8.767 1.00 98.94 68 ARG A CA 1
ATOM 529 C C . ARG A 1 68 ? 0.831 -0.323 -9.282 1.00 98.94 68 ARG A C 1
ATOM 531 O O . ARG A 1 68 ? -0.177 -0.803 -8.764 1.00 98.94 68 ARG A O 1
ATOM 538 N N . PRO A 1 69 ? 1.541 -1.005 -10.206 1.00 98.94 69 PRO A N 1
ATOM 539 C CA . PRO A 1 69 ? 1.134 -2.340 -10.639 1.00 98.94 69 PRO A CA 1
ATOM 540 C C . PRO A 1 69 ? 1.135 -3.352 -9.490 1.00 98.94 69 PRO A C 1
ATOM 542 O O . PRO A 1 69 ? 0.185 -4.120 -9.359 1.00 98.94 69 PRO A O 1
ATOM 545 N N . ALA A 1 70 ? 2.148 -3.326 -8.617 1.00 98.94 70 ALA A N 1
ATOM 546 C CA . ALA A 1 70 ? 2.227 -4.239 -7.480 1.00 98.94 70 ALA A CA 1
ATOM 547 C C . ALA A 1 70 ? 1.086 -4.034 -6.472 1.00 98.94 70 ALA A C 1
ATOM 549 O O . ALA A 1 70 ? 0.483 -5.006 -6.018 1.00 98.94 70 ALA A O 1
ATOM 550 N N . PHE A 1 71 ? 0.751 -2.786 -6.142 1.00 98.94 71 PHE A N 1
ATOM 551 C CA . PHE A 1 71 ? -0.337 -2.489 -5.214 1.00 98.94 71 PHE A CA 1
ATOM 552 C C . PHE A 1 71 ? -1.709 -2.811 -5.828 1.00 98.94 71 PHE A C 1
ATOM 554 O O . PHE A 1 71 ? -2.552 -3.394 -5.148 1.00 98.94 71 PHE A O 1
ATOM 561 N N . CYS A 1 72 ? -1.910 -2.558 -7.129 1.00 98.94 72 CYS A N 1
ATOM 562 C CA . CYS A 1 72 ? -3.089 -3.045 -7.848 1.00 98.94 72 CYS A CA 1
ATOM 563 C C . CYS A 1 72 ? -3.200 -4.573 -7.793 1.00 98.94 72 CYS A C 1
ATOM 565 O O . CYS A 1 72 ? -4.256 -5.095 -7.451 1.00 98.94 72 CYS A O 1
ATOM 567 N N . ARG A 1 73 ? -2.107 -5.290 -8.083 1.00 98.88 73 ARG A N 1
ATOM 568 C CA . ARG A 1 73 ? -2.055 -6.756 -8.049 1.00 98.88 73 ARG A CA 1
ATOM 569 C C . ARG A 1 73 ? -2.341 -7.313 -6.655 1.00 98.88 73 ARG A C 1
ATOM 571 O O . ARG A 1 73 ? -2.948 -8.381 -6.545 1.00 98.88 73 ARG A O 1
ATOM 578 N N . LEU A 1 74 ? -1.882 -6.626 -5.608 1.00 98.88 74 LEU A N 1
ATOM 579 C CA . LEU A 1 74 ? -2.157 -6.979 -4.219 1.00 98.88 74 LEU A CA 1
ATOM 580 C C . LEU A 1 74 ? -3.652 -6.833 -3.911 1.00 98.88 74 LEU A C 1
ATOM 582 O O . LEU A 1 74 ? -4.265 -7.790 -3.447 1.00 98.88 74 LEU A O 1
ATOM 586 N N . MET A 1 75 ? -4.247 -5.672 -4.200 1.00 98.88 75 MET A N 1
ATOM 587 C CA . MET A 1 75 ? -5.663 -5.409 -3.914 1.00 98.88 75 MET A CA 1
ATOM 588 C C . MET A 1 75 ? -6.603 -6.312 -4.722 1.00 98.88 75 MET A C 1
ATOM 590 O O . MET A 1 75 ? -7.537 -6.876 -4.150 1.00 98.88 75 MET A O 1
ATOM 594 N N . ASP A 1 76 ? -6.318 -6.529 -6.009 1.00 98.88 76 ASP A N 1
ATOM 595 C CA . ASP A 1 76 ? -7.079 -7.451 -6.861 1.00 98.88 76 ASP A CA 1
ATOM 596 C C . ASP A 1 76 ? -7.133 -8.860 -6.265 1.00 98.88 76 ASP A C 1
ATOM 598 O O . ASP A 1 76 ? -8.191 -9.473 -6.132 1.00 98.88 76 ASP A O 1
ATOM 602 N N . TYR A 1 77 ? -5.975 -9.370 -5.851 1.00 98.81 77 TYR A N 1
ATOM 603 C CA . TYR A 1 77 ? -5.893 -10.714 -5.307 1.00 98.81 77 TYR A CA 1
ATOM 604 C C . TYR A 1 77 ? -6.558 -10.835 -3.954 1.00 98.81 77 TYR A C 1
ATOM 606 O O . TYR A 1 77 ? -7.292 -11.793 -3.744 1.00 98.81 77 TYR A O 1
ATOM 614 N N . LEU A 1 78 ? -6.326 -9.890 -3.041 1.00 98.75 78 LEU A N 1
ATOM 615 C CA . LEU A 1 78 ? -6.924 -9.958 -1.712 1.00 98.75 78 LEU A CA 1
ATOM 616 C C . LEU A 1 78 ? -8.454 -9.905 -1.794 1.00 98.75 78 LEU A C 1
ATOM 618 O O . LEU A 1 78 ? -9.112 -10.745 -1.188 1.00 98.75 78 LEU A O 1
ATOM 622 N N . THR A 1 79 ? -9.012 -8.995 -2.595 1.00 98.44 79 THR A N 1
ATOM 623 C CA . THR A 1 79 ? -10.472 -8.853 -2.747 1.00 98.44 79 THR A CA 1
ATOM 624 C C . THR A 1 79 ? -11.128 -10.064 -3.412 1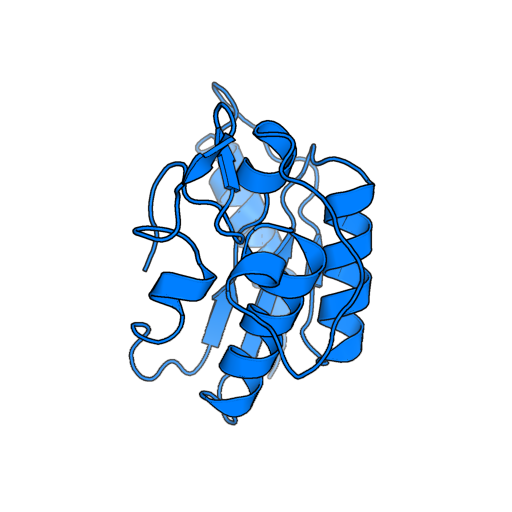.00 98.44 79 THR A C 1
ATOM 626 O O . THR A 1 79 ? -12.229 -10.447 -3.030 1.00 98.44 79 THR A O 1
ATOM 629 N N . LYS A 1 80 ? -10.450 -10.732 -4.354 1.00 98.38 80 LYS A N 1
ATOM 630 C CA . LYS A 1 80 ? -10.957 -11.971 -4.975 1.00 98.38 80 LYS A CA 1
ATOM 631 C C . LYS A 1 80 ? -10.756 -13.211 -4.107 1.00 98.38 80 LYS A C 1
ATOM 633 O O . LYS A 1 80 ? -11.598 -14.104 -4.100 1.00 9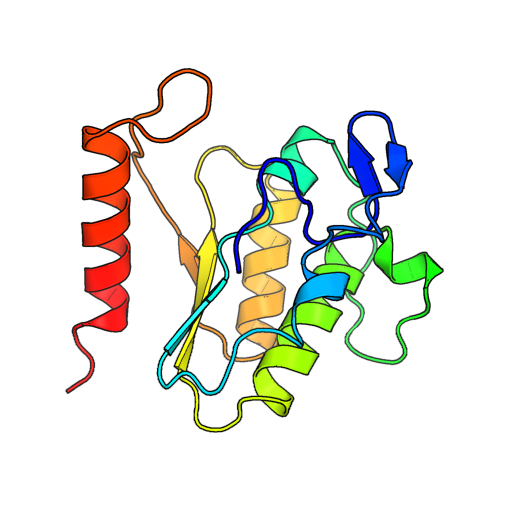8.38 80 LYS A O 1
ATOM 638 N N . ARG A 1 81 ? -9.619 -13.309 -3.413 1.00 98.25 81 ARG A N 1
ATOM 639 C CA . ARG A 1 81 ? -9.252 -14.482 -2.606 1.00 98.25 81 ARG A CA 1
ATOM 640 C C . ARG A 1 81 ? -10.036 -14.550 -1.301 1.00 98.25 81 ARG A C 1
ATOM 642 O O . ARG A 1 81 ? -10.260 -15.656 -0.803 1.00 98.25 81 ARG A O 1
ATOM 649 N N . TYR A 1 82 ? -10.408 -13.398 -0.757 1.00 97.88 82 TYR A N 1
ATOM 650 C CA . TYR A 1 82 ? -11.061 -13.254 0.536 1.00 97.88 82 TYR A CA 1
ATOM 651 C C . TYR A 1 82 ? -12.382 -12.469 0.389 1.00 97.88 82 TYR A C 1
ATOM 653 O O . TYR A 1 82 ? -12.488 -11.358 0.906 1.00 97.88 82 TYR A O 1
ATOM 661 N N . PRO A 1 83 ? -13.378 -13.010 -0.344 1.00 96.31 83 PRO A N 1
ATOM 662 C CA . PRO A 1 83 ? -14.587 -12.268 -0.720 1.00 96.31 83 PRO A CA 1
ATOM 663 C C . PRO A 1 83 ? -15.468 -11.870 0.474 1.00 96.31 83 PRO A C 1
ATOM 665 O O . PRO A 1 83 ? -16.138 -10.844 0.413 1.00 96.31 83 PRO A O 1
ATOM 668 N N . ASP A 1 84 ? -15.436 -12.646 1.560 1.00 96.12 84 ASP A N 1
ATOM 669 C CA . ASP A 1 84 ? -16.217 -12.387 2.780 1.00 96.12 84 ASP A CA 1
ATOM 670 C C . ASP A 1 84 ? -15.419 -11.618 3.851 1.00 96.12 84 ASP A C 1
ATOM 672 O O . ASP A 1 84 ? -15.935 -11.283 4.917 1.00 96.12 84 ASP A O 1
ATOM 676 N N . THR A 1 85 ? -14.142 -11.326 3.589 1.00 97.62 85 THR A N 1
ATOM 677 C CA . THR A 1 85 ? -13.260 -10.633 4.529 1.00 97.62 85 THR A CA 1
ATOM 678 C C . THR A 1 85 ? -13.388 -9.127 4.367 1.00 97.62 85 THR A C 1
ATOM 680 O O . THR A 1 85 ? -13.270 -8.580 3.271 1.00 97.62 85 THR A O 1
ATOM 683 N N . ARG A 1 86 ? -13.508 -8.407 5.485 1.00 97.25 86 ARG A N 1
ATOM 684 C CA . ARG A 1 86 ? -13.423 -6.943 5.479 1.00 97.25 86 ARG A CA 1
ATOM 685 C C . ARG A 1 86 ? -11.965 -6.508 5.368 1.00 97.25 86 ARG A C 1
ATOM 687 O O . ARG A 1 86 ? -11.191 -6.648 6.318 1.00 97.25 86 ARG A O 1
ATOM 694 N N . ILE A 1 87 ? -11.591 -5.989 4.204 1.00 98.44 87 ILE A N 1
ATOM 695 C CA . ILE A 1 87 ? -10.222 -5.562 3.903 1.00 98.44 87 ILE A CA 1
ATOM 696 C C . ILE A 1 87 ? -10.096 -4.048 4.097 1.00 98.44 87 ILE A C 1
ATOM 698 O O . ILE A 1 87 ? -10.886 -3.271 3.561 1.00 98.44 87 ILE A O 1
ATOM 702 N N . TYR A 1 88 ? -9.065 -3.632 4.830 1.00 98.69 88 TYR A N 1
ATOM 703 C CA . TYR A 1 88 ? -8.703 -2.231 5.037 1.00 98.69 88 TYR A CA 1
ATOM 704 C C . TYR A 1 88 ? -7.238 -2.016 4.675 1.00 98.69 88 TYR A C 1
ATOM 706 O O . TYR A 1 88 ? -6.375 -2.794 5.086 1.00 98.69 88 TYR A O 1
ATOM 714 N N . ASN A 1 89 ? -6.948 -0.935 3.957 1.00 98.88 89 ASN A N 1
ATOM 715 C CA . ASN A 1 89 ? -5.582 -0.450 3.799 1.00 98.88 89 ASN A CA 1
ATOM 716 C C . ASN A 1 89 ? -5.281 0.602 4.868 1.00 98.88 89 ASN A C 1
ATOM 718 O O . ASN A 1 89 ? -6.156 1.376 5.248 1.00 98.88 89 ASN A O 1
ATOM 722 N N . ILE A 1 90 ? -4.042 0.646 5.341 1.00 98.88 90 ILE A N 1
ATOM 723 C CA . ILE A 1 90 ? -3.549 1.652 6.277 1.00 98.88 90 ILE A CA 1
ATOM 724 C C . ILE A 1 90 ? -2.392 2.378 5.596 1.00 98.88 90 ILE A C 1
ATOM 726 O O . ILE A 1 90 ? -1.368 1.776 5.272 1.00 98.88 90 ILE A O 1
ATOM 730 N N . THR A 1 91 ? -2.553 3.683 5.403 1.00 98.75 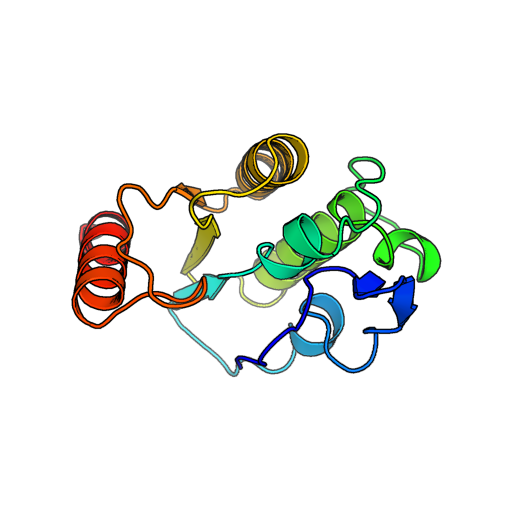91 THR A N 1
ATOM 731 C CA . THR A 1 91 ? -1.526 4.569 4.853 1.00 98.75 91 THR A CA 1
ATOM 732 C C . THR A 1 91 ? -0.772 5.231 6.002 1.00 98.75 91 THR A C 1
ATOM 734 O O . THR A 1 91 ? -1.372 5.899 6.845 1.00 98.75 91 THR A O 1
ATOM 737 N N . ASN A 1 92 ? 0.548 5.024 6.059 1.00 98.25 92 ASN A N 1
ATOM 738 C CA . ASN A 1 92 ? 1.413 5.657 7.060 1.00 98.25 92 ASN A CA 1
ATOM 739 C C . ASN A 1 92 ? 1.532 7.173 6.824 1.00 98.25 92 ASN A C 1
ATOM 741 O O . ASN A 1 92 ? 1.315 7.659 5.716 1.00 98.25 92 ASN A O 1
ATOM 745 N N . THR A 1 93 ? 1.955 7.909 7.850 1.00 95.81 93 THR A N 1
ATOM 746 C CA . THR A 1 93 ? 2.357 9.314 7.710 1.00 95.81 93 THR A CA 1
ATOM 747 C C . THR A 1 93 ? 3.747 9.435 7.083 1.00 95.81 93 THR A C 1
ATOM 749 O O . THR A 1 93 ? 4.569 8.523 7.208 1.00 95.81 93 THR A O 1
ATOM 752 N N . GLU A 1 94 ? 4.040 10.606 6.503 1.00 94.19 94 GLU A N 1
ATOM 753 C CA . GLU A 1 94 ? 5.376 10.986 6.001 1.00 94.19 94 GLU A CA 1
ATOM 754 C C . GLU A 1 94 ? 5.869 10.108 4.836 1.00 94.19 94 GLU A C 1
ATOM 756 O O . GLU A 1 94 ? 7.049 9.765 4.736 1.00 94.19 94 GLU A O 1
ATOM 761 N N . LEU A 1 95 ? 4.942 9.730 3.953 1.00 97.38 95 LEU A N 1
ATOM 762 C CA . LEU A 1 95 ? 5.243 9.076 2.682 1.00 97.38 95 LEU A CA 1
ATOM 763 C C . LEU A 1 95 ? 5.244 10.103 1.541 1.00 97.38 95 LEU A C 1
ATOM 765 O O . LEU A 1 95 ? 4.655 11.176 1.645 1.00 97.38 95 LEU A O 1
ATOM 769 N N . SER A 1 96 ? 5.888 9.763 0.430 1.00 98.19 96 SER A N 1
ATOM 770 C CA . SER A 1 96 ? 5.822 10.536 -0.815 1.00 98.19 96 SER A CA 1
ATOM 771 C C . SER A 1 96 ? 4.388 10.645 -1.336 1.00 98.19 96 SER A C 1
ATOM 773 O O . SER A 1 96 ? 3.672 9.639 -1.353 1.00 98.19 96 SER A O 1
ATOM 775 N N . GLU A 1 97 ? 4.020 11.811 -1.872 1.00 98.38 97 GLU A N 1
ATOM 776 C CA . GLU A 1 97 ? 2.692 12.073 -2.450 1.00 98.38 97 GLU A CA 1
ATOM 777 C C . GLU A 1 97 ? 2.291 11.043 -3.511 1.00 98.38 97 GLU A C 1
ATOM 779 O O . GLU A 1 97 ? 1.156 10.578 -3.512 1.00 98.38 97 GLU A O 1
ATOM 784 N N . ASP A 1 98 ? 3.226 10.607 -4.362 1.00 98.44 98 ASP A N 1
ATOM 785 C CA . ASP A 1 98 ? 2.951 9.581 -5.373 1.00 98.44 98 ASP A CA 1
ATOM 786 C C . ASP A 1 98 ? 2.462 8.264 -4.763 1.00 98.44 98 ASP A C 1
ATOM 788 O O . ASP A 1 98 ? 1.542 7.645 -5.294 1.00 98.44 98 ASP A O 1
ATOM 792 N N . VAL A 1 99 ? 3.053 7.832 -3.647 1.00 98.81 99 VAL A N 1
ATOM 793 C CA . VAL A 1 99 ? 2.667 6.596 -2.949 1.00 98.81 99 VAL A CA 1
ATOM 794 C C . VAL A 1 99 ? 1.313 6.777 -2.266 1.00 98.81 99 VAL A C 1
ATOM 796 O O . VAL A 1 99 ? 0.454 5.910 -2.409 1.00 98.81 99 VAL A O 1
ATOM 799 N N . ILE A 1 100 ? 1.093 7.916 -1.600 1.00 98.69 100 ILE A N 1
ATOM 800 C CA . ILE A 1 100 ? -0.175 8.245 -0.927 1.00 98.69 100 ILE A CA 1
ATOM 801 C C . ILE A 1 100 ? -1.326 8.272 -1.940 1.00 98.69 100 ILE A C 1
ATOM 803 O O . ILE A 1 100 ? -2.266 7.487 -1.825 1.00 98.69 100 ILE A O 1
ATOM 807 N N . ASN A 1 101 ? -1.203 9.096 -2.984 1.00 98.75 101 ASN A N 1
ATOM 808 C CA . ASN A 1 101 ? -2.231 9.266 -4.012 1.00 98.75 101 ASN A CA 1
ATOM 809 C C . ASN A 1 101 ? -2.501 7.959 -4.769 1.00 98.75 101 ASN A C 1
ATOM 811 O O . ASN A 1 101 ? -3.640 7.670 -5.128 1.00 98.75 101 ASN A O 1
ATOM 815 N N . SER A 1 102 ? -1.462 7.145 -4.992 1.00 98.94 102 SER A N 1
ATOM 816 C CA . SER A 1 102 ? -1.631 5.840 -5.634 1.00 98.94 102 SER A CA 1
ATOM 817 C C . SER A 1 102 ? -2.391 4.861 -4.745 1.00 98.94 102 SER A C 1
ATOM 819 O O . SER A 1 102 ? -3.265 4.158 -5.244 1.00 98.94 102 SER A O 1
ATOM 821 N N . MET A 1 103 ? -2.091 4.802 -3.442 1.00 98.94 103 MET A N 1
ATOM 822 C CA . MET A 1 103 ? -2.844 3.941 -2.527 1.00 98.94 103 MET A CA 1
ATOM 823 C C . MET A 1 103 ? -4.305 4.372 -2.438 1.00 98.94 103 MET A C 1
ATOM 825 O O . MET A 1 103 ? -5.173 3.504 -2.457 1.00 98.94 103 MET A O 1
ATOM 829 N N . ASP A 1 104 ? -4.585 5.675 -2.420 1.00 98.81 104 ASP A N 1
ATOM 830 C CA . ASP A 1 104 ? -5.952 6.196 -2.447 1.00 98.81 104 ASP A CA 1
ATOM 831 C C . ASP A 1 104 ? -6.720 5.783 -3.691 1.00 98.81 104 ASP A C 1
ATOM 833 O O . ASP A 1 104 ? -7.791 5.182 -3.591 1.00 98.81 104 ASP A O 1
ATOM 837 N N . GLU A 1 105 ? -6.160 6.065 -4.864 1.00 98.88 105 GLU A N 1
ATOM 838 C CA . GLU A 1 105 ? -6.823 5.784 -6.131 1.00 98.88 105 GLU A CA 1
ATOM 839 C C . GLU A 1 105 ? -7.057 4.281 -6.325 1.00 98.88 105 GLU A C 1
ATOM 841 O O . GLU A 1 105 ? -8.124 3.855 -6.773 1.00 98.88 105 GLU A O 1
ATOM 846 N N . ILE A 1 106 ? -6.085 3.455 -5.938 1.00 98.94 106 ILE A N 1
ATOM 847 C CA . ILE A 1 106 ? -6.184 2.002 -6.073 1.00 98.94 106 ILE A CA 1
ATOM 848 C C . ILE A 1 106 ? -7.161 1.424 -5.043 1.00 98.94 106 ILE A C 1
ATOM 850 O O . ILE A 1 106 ? -8.002 0.605 -5.408 1.00 98.94 106 ILE A O 1
ATOM 854 N N . CYS A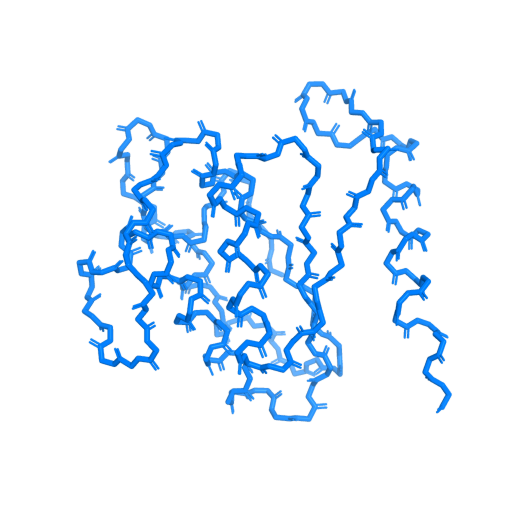 1 107 ? -7.121 1.864 -3.782 1.00 98.88 107 CYS A N 1
ATOM 855 C CA . CYS A 1 107 ? -8.103 1.432 -2.783 1.00 98.88 107 CYS A CA 1
ATOM 856 C C . CYS A 1 107 ? -9.527 1.803 -3.216 1.00 98.88 107 CYS A C 1
ATOM 858 O O . CYS A 1 107 ? -10.422 0.959 -3.163 1.00 98.88 107 CYS A O 1
ATOM 860 N N . ARG A 1 108 ? -9.722 3.022 -3.740 1.00 98.81 108 ARG A N 1
ATOM 861 C CA . ARG A 1 108 ? -10.997 3.480 -4.309 1.00 98.81 108 ARG A CA 1
ATOM 862 C C . ARG A 1 108 ? -11.462 2.586 -5.458 1.00 98.81 108 ARG A C 1
ATOM 864 O O . ARG A 1 108 ? -12.636 2.228 -5.496 1.00 98.81 108 ARG A O 1
ATOM 871 N N . HIS A 1 109 ? -10.565 2.216 -6.373 1.00 98.81 109 HIS A N 1
ATOM 872 C CA . HIS A 1 109 ? -10.879 1.324 -7.492 1.00 98.81 109 HIS A CA 1
ATOM 873 C C . HIS A 1 109 ? -11.400 -0.045 -7.023 1.00 98.81 109 HIS A C 1
ATOM 875 O O . HIS A 1 109 ? -12.389 -0.533 -7.561 1.00 98.81 109 HIS A O 1
ATOM 881 N N . TYR A 1 110 ? -10.770 -0.643 -6.007 1.00 98.75 110 TYR A N 1
ATOM 882 C CA . TYR A 1 110 ? -11.130 -1.974 -5.498 1.00 98.75 110 TYR A CA 1
ATOM 883 C C . TYR A 1 110 ? -12.175 -1.962 -4.369 1.00 98.75 110 TYR A C 1
ATOM 885 O O . TYR A 1 110 ? -12.460 -3.009 -3.793 1.00 98.75 110 TYR A O 1
ATOM 893 N N . GLY A 1 111 ? -12.743 -0.801 -4.023 1.00 98.12 111 GLY A N 1
ATOM 894 C CA . GLY A 1 111 ? -13.718 -0.686 -2.931 1.00 98.12 111 GLY A CA 1
ATOM 895 C C . GLY A 1 111 ? -13.138 -0.958 -1.536 1.00 98.12 111 GLY A C 1
ATOM 896 O O . GLY A 1 111 ? -13.879 -1.296 -0.616 1.00 98.12 111 GLY A O 1
ATOM 897 N N . VAL A 1 112 ? -11.822 -0.814 -1.364 1.00 98.50 112 VAL A N 1
ATOM 898 C CA . VAL A 1 112 ? -11.122 -0.997 -0.086 1.00 98.50 112 VAL A CA 1
ATOM 899 C C . VAL A 1 112 ? -11.081 0.334 0.661 1.00 98.50 112 VAL A C 1
ATOM 901 O O . VAL A 1 112 ? -10.729 1.371 0.100 1.00 98.50 112 VAL A O 1
ATOM 904 N N . THR A 1 113 ? -11.410 0.328 1.953 1.00 98.31 113 THR A N 1
ATOM 905 C CA . THR A 1 113 ? -11.291 1.541 2.777 1.00 98.31 113 THR A CA 1
ATOM 906 C C . THR A 1 113 ? -9.816 1.829 3.066 1.00 98.31 113 THR A C 1
ATOM 908 O O . THR A 1 113 ? -9.137 0.996 3.669 1.00 98.31 113 THR A O 1
ATOM 911 N N . ASN A 1 114 ? -9.329 3.014 2.678 1.00 98.62 114 ASN A N 1
ATOM 912 C CA . ASN A 1 114 ? -7.983 3.485 3.012 1.00 98.62 114 ASN A CA 1
ATOM 913 C C . ASN A 1 114 ? -7.997 4.359 4.277 1.00 98.62 114 ASN A C 1
ATOM 915 O O . ASN A 1 114 ? -8.603 5.431 4.312 1.00 98.62 114 ASN A O 1
ATOM 919 N N . ILE A 1 115 ? -7.327 3.897 5.329 1.00 98.56 115 ILE A N 1
ATOM 920 C CA . ILE A 1 115 ? -7.191 4.588 6.609 1.00 98.56 115 ILE A CA 1
ATOM 921 C C . ILE A 1 115 ? -5.909 5.416 6.567 1.00 98.56 115 ILE A C 1
ATOM 923 O O . ILE A 1 115 ? -4.806 4.880 6.669 1.00 98.56 115 ILE A O 1
ATOM 927 N N . HIS A 1 116 ? -6.058 6.732 6.444 1.00 98.44 116 HIS A N 1
ATOM 928 C CA . HIS A 1 116 ? -4.941 7.668 6.558 1.00 98.44 116 HIS A CA 1
ATOM 929 C C . HIS A 1 116 ? -4.606 7.910 8.015 1.00 98.44 116 HIS A C 1
ATOM 931 O O . HIS A 1 116 ? -5.387 8.527 8.744 1.00 98.44 116 HIS A O 1
ATOM 937 N N . LEU A 1 117 ? -3.438 7.431 8.427 1.00 98.56 117 LEU A N 1
ATOM 938 C CA . LEU A 1 117 ? -2.893 7.786 9.722 1.00 98.56 117 LEU A CA 1
ATOM 939 C C . LEU A 1 117 ? -2.461 9.252 9.718 1.00 98.56 117 LEU A C 1
ATOM 941 O O . LEU A 1 117 ? -1.975 9.776 8.718 1.00 98.56 117 LEU A O 1
ATOM 945 N N . ARG A 1 118 ? -2.599 9.899 10.870 1.00 97.56 118 ARG A N 1
ATOM 946 C CA . ARG A 1 118 ? -2.135 11.267 11.131 1.00 97.56 118 ARG A CA 1
ATOM 947 C C . ARG A 1 118 ? -1.483 11.354 12.501 1.00 97.56 118 ARG A C 1
ATOM 949 O O . ARG A 1 118 ? -1.816 10.570 13.385 1.00 97.56 118 ARG A O 1
ATOM 956 N N . ASP A 1 119 ? -0.558 12.294 12.670 1.00 96.94 119 ASP A N 1
ATOM 957 C CA . ASP A 1 119 ? 0.034 12.636 13.972 1.00 96.94 119 ASP A CA 1
ATOM 958 C C . ASP A 1 119 ? 0.578 11.416 14.751 1.00 96.94 119 ASP A C 1
ATOM 960 O O . ASP A 1 119 ? 0.275 11.199 15.929 1.00 96.94 119 ASP A O 1
ATOM 964 N N . ILE A 1 120 ? 1.369 10.576 14.071 1.00 98.25 120 ILE A N 1
ATOM 965 C CA . ILE A 1 120 ? 1.974 9.373 14.659 1.00 98.25 120 ILE A CA 1
ATOM 966 C C . ILE A 1 120 ? 3.351 9.705 15.233 1.00 98.25 120 ILE A C 1
ATOM 968 O O . ILE A 1 120 ? 4.277 10.025 14.494 1.00 98.25 120 ILE A O 1
ATOM 972 N N . ASP A 1 121 ? 3.489 9.575 16.553 1.00 97.94 121 ASP A N 1
ATOM 973 C CA . ASP A 1 121 ? 4.766 9.738 17.253 1.00 97.94 121 ASP A CA 1
ATOM 974 C C . ASP A 1 121 ? 5.745 8.610 16.889 1.00 97.94 121 ASP A C 1
ATOM 976 O O . ASP A 1 121 ? 5.408 7.426 17.003 1.00 97.94 121 ASP A O 1
ATOM 980 N N . LYS A 1 122 ? 6.957 8.973 16.454 1.00 97.19 122 LYS A N 1
ATOM 981 C CA . LYS A 1 122 ? 7.965 8.033 15.950 1.00 97.19 122 LYS A CA 1
ATOM 982 C C . LYS A 1 122 ? 9.304 8.181 16.673 1.00 97.19 122 LYS A C 1
ATOM 984 O O . LYS A 1 122 ? 9.746 9.281 16.988 1.00 97.19 122 LYS A O 1
ATOM 989 N N . GLN A 1 123 ? 9.984 7.057 16.864 1.00 95.00 123 GLN A N 1
ATOM 990 C CA . GLN A 1 123 ? 11.375 6.954 17.290 1.00 95.00 123 GLN A CA 1
ATOM 991 C C . GLN A 1 123 ? 12.136 6.173 16.216 1.00 95.00 123 GLN A C 1
ATOM 993 O O . GLN A 1 123 ? 11.754 5.061 15.860 1.00 95.00 123 GLN A O 1
ATOM 998 N N . TRP A 1 124 ? 13.177 6.789 15.650 1.00 92.25 124 TRP A N 1
ATOM 999 C CA . TRP A 1 124 ? 13.964 6.220 14.543 1.00 92.25 124 TRP A CA 1
ATOM 1000 C C . TRP A 1 124 ? 13.108 5.762 13.348 1.00 92.25 124 TRP A C 1
ATOM 1002 O O . TRP A 1 124 ? 13.317 4.694 12.784 1.00 92.25 124 TRP A O 1
ATOM 1012 N N . GLY A 1 125 ? 12.106 6.568 12.983 1.00 89.56 125 GLY A N 1
ATOM 1013 C CA . GLY A 1 125 ? 11.206 6.291 11.858 1.00 89.56 125 GLY A CA 1
ATOM 1014 C C . GLY A 1 125 ? 10.097 5.271 12.148 1.00 89.56 125 GLY A C 1
ATOM 1015 O O . GLY A 1 125 ? 9.170 5.151 11.350 1.00 89.56 125 GLY A O 1
ATOM 1016 N N . HIS A 1 126 ? 10.118 4.589 13.295 1.00 95.50 126 HIS A N 1
ATOM 1017 C CA . HIS A 1 126 ? 9.089 3.624 13.690 1.00 95.50 126 HIS A CA 1
ATOM 1018 C C . HIS A 1 126 ? 8.186 4.175 14.800 1.00 95.50 126 HIS A C 1
ATOM 1020 O O . HIS A 1 126 ? 8.648 4.987 15.598 1.00 95.50 126 HIS A O 1
ATOM 1026 N N . PRO A 1 127 ? 6.908 3.762 14.891 1.00 97.19 127 PRO A N 1
ATOM 1027 C CA . PRO A 1 127 ? 6.014 4.261 15.932 1.00 97.19 127 PRO A CA 1
ATOM 1028 C C . PRO A 1 127 ? 6.542 3.952 17.339 1.00 97.19 127 PRO A C 1
ATOM 1030 O O . PRO A 1 127 ? 6.949 2.825 17.622 1.00 97.19 127 PRO A O 1
ATOM 1033 N N . SER A 1 128 ? 6.501 4.941 18.232 1.00 98.25 128 SER A N 1
ATOM 1034 C CA . SER A 1 128 ? 6.778 4.741 19.661 1.00 98.25 128 SER A CA 1
ATOM 1035 C C . SER A 1 128 ? 5.600 4.043 20.362 1.00 98.25 128 SER A C 1
ATOM 1037 O O . SER A 1 128 ? 4.583 3.745 19.737 1.00 98.25 128 SER A O 1
ATOM 1039 N N . ILE A 1 129 ? 5.662 3.859 21.688 1.00 98.12 129 ILE A N 1
ATOM 1040 C CA . ILE A 1 129 ? 4.498 3.419 22.487 1.00 98.12 129 ILE A CA 1
ATOM 1041 C C . ILE A 1 129 ? 3.291 4.350 22.261 1.00 98.12 129 ILE A C 1
ATOM 1043 O O . ILE A 1 129 ? 2.168 3.885 22.063 1.00 98.12 129 ILE A O 1
ATOM 1047 N N . LYS A 1 130 ? 3.523 5.670 22.241 1.00 98.19 130 LYS A N 1
ATOM 1048 C CA . LYS A 1 130 ? 2.481 6.669 21.966 1.00 98.19 130 LYS A CA 1
ATOM 1049 C C . LYS A 1 130 ? 1.991 6.564 20.521 1.00 98.19 130 LYS A C 1
ATOM 1051 O O . LYS A 1 130 ? 0.786 6.625 20.284 1.00 98.19 130 LYS A O 1
ATOM 1056 N N . GLY A 1 131 ? 2.908 6.365 19.575 1.00 98.44 131 GLY A N 1
ATOM 1057 C CA . GLY A 1 131 ? 2.584 6.163 18.164 1.00 98.44 131 GLY A CA 1
ATOM 1058 C C . GLY A 1 131 ? 1.693 4.944 17.939 1.00 98.44 131 GLY A C 1
ATOM 1059 O O . GLY A 1 131 ? 0.646 5.062 17.312 1.00 98.44 131 GLY A O 1
ATOM 1060 N N . MET A 1 132 ? 2.047 3.793 18.516 1.00 98.50 132 MET A N 1
ATOM 1061 C CA . MET A 1 132 ? 1.260 2.559 18.415 1.00 98.50 132 MET A CA 1
ATOM 1062 C C . MET A 1 132 ? -0.149 2.720 18.991 1.00 98.50 132 MET A C 1
ATOM 1064 O O . MET A 1 132 ? -1.112 2.252 18.385 1.00 98.50 132 MET A O 1
ATOM 1068 N N . LYS A 1 133 ? -0.291 3.426 20.122 1.00 98.31 133 LYS A N 1
ATOM 1069 C CA . LYS A 1 133 ? -1.609 3.743 20.686 1.00 98.31 133 LYS A CA 1
ATOM 1070 C C . LYS A 1 133 ? -2.449 4.592 19.722 1.00 98.31 133 LYS A C 1
ATOM 1072 O O . LYS A 1 133 ? -3.598 4.246 19.471 1.00 98.31 133 LYS A O 1
ATOM 1077 N N . SER A 1 134 ? -1.857 5.629 19.126 1.00 98.25 134 SER A N 1
ATOM 1078 C CA . SER A 1 134 ? -2.529 6.487 18.136 1.00 98.25 134 SER A CA 1
ATOM 1079 C C . SER A 1 134 ? -2.970 5.706 16.890 1.00 98.25 134 SER A C 1
ATOM 1081 O O . SER A 1 134 ? -4.098 5.867 16.427 1.00 98.25 134 SER A O 1
ATOM 1083 N N . ILE A 1 135 ? -2.125 4.798 16.381 1.00 98.38 135 ILE A N 1
ATOM 1084 C CA . ILE A 1 135 ? -2.486 3.901 15.270 1.00 98.38 135 ILE A CA 1
ATOM 1085 C C . ILE A 1 135 ? -3.700 3.051 15.650 1.00 98.38 135 ILE A C 1
ATOM 1087 O O . ILE A 1 135 ? -4.659 2.979 14.885 1.00 98.38 135 ILE A O 1
ATOM 1091 N N . CYS A 1 136 ? -3.676 2.429 16.832 1.00 97.75 136 CYS A N 1
ATOM 1092 C CA . CYS A 1 136 ? -4.771 1.588 17.307 1.00 97.75 136 CYS A CA 1
ATOM 1093 C C . CYS A 1 136 ? -6.095 2.360 17.377 1.00 97.75 136 CYS A C 1
ATOM 1095 O O . CYS A 1 136 ? -7.109 1.869 16.890 1.00 97.75 136 CYS A O 1
ATOM 1097 N N . GLU A 1 137 ? -6.085 3.564 17.949 1.00 97.56 137 GLU A N 1
ATOM 1098 C CA . GLU A 1 137 ? -7.273 4.414 18.078 1.00 97.56 137 GLU A CA 1
ATOM 1099 C C . GLU A 1 137 ? -7.835 4.812 16.706 1.00 97.56 137 GLU A C 1
ATOM 1101 O O . GLU A 1 137 ? -9.029 4.652 16.459 1.00 97.56 137 GLU A O 1
ATOM 1106 N N . GLN A 1 138 ? -6.976 5.251 15.780 1.00 97.75 138 GLN A N 1
ATOM 1107 C CA . GLN A 1 138 ? -7.393 5.675 14.438 1.00 97.75 138 GLN A CA 1
ATOM 1108 C C . GLN A 1 138 ? -7.919 4.519 13.581 1.00 97.75 138 GLN A C 1
ATOM 1110 O O . GLN A 1 138 ? -8.876 4.697 12.825 1.00 97.75 138 GLN A O 1
ATOM 1115 N N . VAL A 1 139 ? -7.318 3.332 13.701 1.00 97.44 139 VAL A N 1
ATOM 1116 C CA . VAL A 1 139 ? -7.813 2.124 13.029 1.00 97.44 139 VAL A CA 1
ATOM 1117 C C . VAL A 1 139 ? -9.151 1.704 13.631 1.00 97.44 139 VAL A C 1
ATOM 1119 O O . VAL A 1 139 ? -10.110 1.502 12.885 1.00 97.44 139 VAL A O 1
ATOM 1122 N N . TRP A 1 140 ? -9.247 1.633 14.964 1.00 96.50 140 TRP A N 1
ATOM 1123 C CA . TRP A 1 140 ? -10.479 1.276 15.673 1.00 96.50 140 TRP A CA 1
ATOM 1124 C C . TRP A 1 140 ? -11.648 2.191 15.302 1.00 96.50 140 TRP A C 1
ATOM 1126 O O . TRP A 1 140 ? -12.755 1.716 15.067 1.00 96.50 140 TRP A O 1
ATOM 1136 N N . ASP A 1 141 ? -11.388 3.486 15.136 1.00 95.00 141 ASP A N 1
ATOM 1137 C CA . ASP A 1 141 ? -12.386 4.473 14.724 1.00 95.00 141 ASP A CA 1
ATOM 1138 C C . ASP A 1 141 ? -13.043 4.182 13.365 1.00 95.00 141 ASP A C 1
ATOM 1140 O O . ASP A 1 141 ? -14.142 4.679 13.097 1.00 95.00 141 ASP A O 1
ATOM 1144 N N . LYS A 1 142 ? -12.377 3.398 12.508 1.00 92.75 142 LYS A N 1
ATOM 1145 C CA . LYS A 1 142 ? -12.871 2.986 11.189 1.00 92.75 142 LYS A CA 1
ATOM 1146 C C . LYS A 1 142 ? -13.453 1.578 11.184 1.00 92.75 142 LYS A C 1
ATOM 1148 O O . LYS A 1 142 ? -14.445 1.358 10.499 1.00 92.75 142 LYS A O 1
ATOM 1153 N N . ILE A 1 143 ? -12.861 0.651 11.937 1.00 91.62 143 ILE A N 1
ATOM 1154 C CA . ILE A 1 143 ? -13.269 -0.764 11.918 1.00 91.62 143 ILE A CA 1
ATOM 1155 C C . ILE A 1 143 ? -14.321 -1.113 12.980 1.00 91.62 143 ILE A C 1
ATOM 1157 O O . ILE A 1 143 ? -15.114 -2.025 12.771 1.00 91.62 143 ILE A O 1
ATOM 1161 N N . GLY A 1 144 ? -14.324 -0.414 14.119 1.00 75.81 144 GLY A N 1
ATOM 1162 C CA . GLY A 1 144 ? -15.107 -0.763 15.308 1.00 75.81 144 GLY A CA 1
ATOM 1163 C C . GLY A 1 144 ? -16.518 -0.176 15.352 1.00 75.81 144 GLY A C 1
ATOM 1164 O O . GLY A 1 144 ? -17.266 -0.498 16.263 1.00 75.81 144 GLY A O 1
ATOM 1165 N N . LYS A 1 145 ? -16.888 0.687 14.396 1.00 61.84 145 LYS A N 1
ATOM 1166 C CA . LYS A 1 145 ? -18.213 1.344 14.321 1.00 61.84 145 LYS A CA 1
ATOM 1167 C C . LYS A 1 145 ? -19.179 0.675 13.336 1.00 61.84 145 LYS A C 1
ATOM 1169 O O . LYS A 1 145 ? -20.171 1.282 12.949 1.00 61.84 145 LYS A O 1
ATOM 1174 N N . GLN A 1 146 ? -18.852 -0.525 12.866 1.00 57.94 146 GLN A N 1
ATOM 1175 C CA . GLN A 1 146 ? -19.737 -1.309 12.009 1.00 57.94 146 GLN A CA 1
ATOM 1176 C C . GLN A 1 146 ? -20.444 -2.344 12.883 1.00 57.94 146 GLN A C 1
ATOM 1178 O O . GLN A 1 146 ? -19.874 -3.407 13.138 1.00 57.94 146 GLN A O 1
ATOM 1183 N N . ASP A 1 147 ? -21.625 -1.955 13.371 1.00 48.78 147 ASP A N 1
ATOM 1184 C CA . ASP A 1 147 ? -22.629 -2.829 13.992 1.00 48.78 147 ASP A CA 1
ATOM 1185 C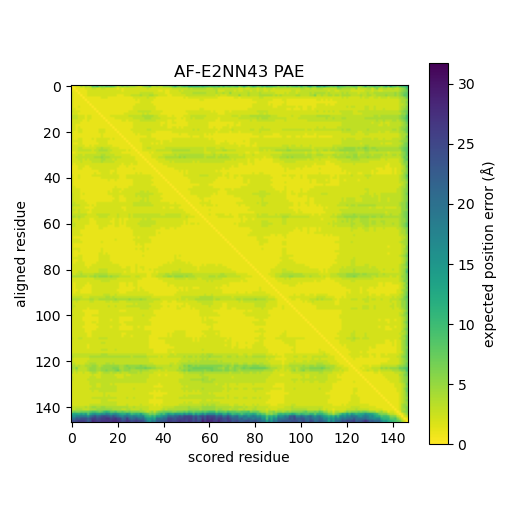 C . ASP A 1 147 ? -23.370 -3.653 12.926 1.00 48.78 147 ASP A C 1
ATOM 1187 O O . ASP A 1 147 ? -23.700 -3.077 11.859 1.00 48.78 147 ASP A O 1
#

Foldseek 3Di:
DDDPQEALFLQFAPRDGRCVPHCLNCLVPDPQDQEAEAEHDPRCQVSVQAQDDADQDDDDSVRRSHQRPSLNSSLNCNCVVHVNHQYAYEDEPPGDPSSVVSNVVSCVVSVHHYQYQDDFPDDPNHGDPRNVVSVVVSVCVPPVPDD

Organism: NCBI:txid537012